Protein AF-A0A2G6KCY6-F1 (afdb_monomer_lite)

pLDDT: mean 80.81, std 12.85, range [39.5, 96.88]

Structure (mmCIF, N/CA/C/O backbone):
data_AF-A0A2G6KCY6-F1
#
_entry.id   AF-A0A2G6KCY6-F1
#
loop_
_atom_site.group_PDB
_atom_site.id
_atom_site.type_symbol
_atom_site.label_atom_id
_atom_site.label_alt_id
_atom_site.label_comp_id
_atom_site.label_asym_id
_atom_site.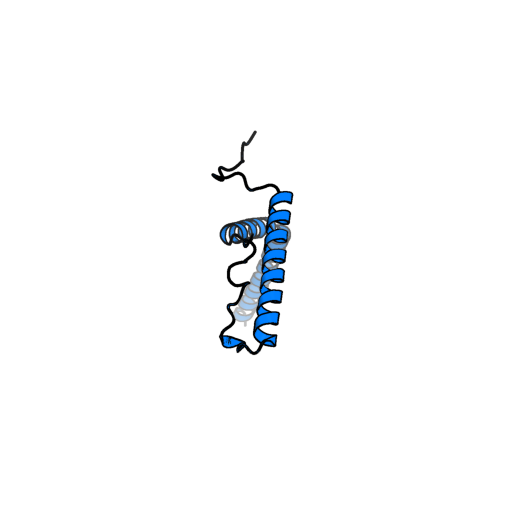label_entity_id
_atom_site.label_seq_id
_atom_site.pdbx_PDB_ins_code
_atom_site.Cartn_x
_atom_site.Cartn_y
_atom_site.Cartn_z
_atom_site.occupancy
_atom_site.B_iso_or_equiv
_atom_site.auth_seq_id
_atom_site.auth_comp_id
_atom_site.auth_asym_id
_atom_site.auth_atom_id
_atom_site.pdbx_PDB_model_num
ATOM 1 N N . MET A 1 1 ? 22.668 17.402 -17.278 1.00 39.50 1 MET A N 1
ATOM 2 C CA . MET A 1 1 ? 21.916 17.370 -16.005 1.00 39.50 1 MET A CA 1
ATOM 3 C C . MET A 1 1 ? 20.439 17.198 -16.328 1.00 39.50 1 MET A C 1
ATOM 5 O O . MET A 1 1 ? 19.920 17.968 -17.117 1.00 39.50 1 MET A O 1
ATOM 9 N N . SER A 1 2 ? 19.795 16.124 -15.861 1.00 54.50 2 SER A N 1
ATOM 10 C CA . SER A 1 2 ? 18.433 15.762 -16.294 1.00 54.50 2 SER A CA 1
ATOM 11 C C . SER A 1 2 ? 17.418 16.227 -15.254 1.00 54.50 2 SER A C 1
ATOM 13 O O . SER A 1 2 ? 17.271 15.609 -14.202 1.00 54.50 2 SER A O 1
ATOM 15 N N . GLN A 1 3 ? 16.731 17.322 -15.566 1.00 55.34 3 GLN A N 1
ATOM 16 C CA . GLN A 1 3 ? 15.653 17.902 -14.771 1.00 55.34 3 GLN A CA 1
ATOM 17 C C . GLN A 1 3 ? 14.419 16.995 -14.898 1.00 55.34 3 GLN A C 1
ATOM 19 O O . GLN A 1 3 ? 13.663 17.051 -15.862 1.00 55.34 3 GLN A O 1
ATOM 24 N N . ARG A 1 4 ? 14.277 16.053 -13.959 1.00 58.25 4 ARG A N 1
ATOM 25 C CA . ARG A 1 4 ? 13.194 15.054 -13.917 1.00 58.25 4 ARG A CA 1
ATOM 26 C C . ARG A 1 4 ? 12.300 15.260 -12.701 1.00 58.25 4 ARG A C 1
ATOM 28 O O . ARG A 1 4 ? 12.069 14.330 -11.930 1.00 58.25 4 ARG A O 1
ATOM 35 N N . HIS A 1 5 ? 11.784 16.467 -12.541 1.00 55.19 5 HIS A N 1
ATOM 36 C CA . HIS A 1 5 ? 10.713 16.752 -11.590 1.00 55.19 5 HIS A CA 1
ATOM 37 C C . HIS A 1 5 ? 9.600 17.428 -12.391 1.00 55.19 5 HIS A C 1
ATOM 39 O O . HIS A 1 5 ? 9.641 18.623 -12.629 1.00 55.19 5 HIS A O 1
ATOM 45 N N . ARG A 1 6 ? 8.835 16.633 -13.151 1.00 55.00 6 ARG A N 1
ATOM 46 C CA . ARG A 1 6 ? 7.537 16.075 -12.729 1.00 55.00 6 ARG A CA 1
ATOM 47 C C . ARG A 1 6 ? 6.607 17.181 -12.242 1.00 55.00 6 ARG A C 1
ATOM 49 O O . ARG A 1 6 ? 6.502 17.430 -11.050 1.00 55.00 6 ARG A O 1
ATOM 56 N N . THR A 1 7 ? 5.933 17.770 -13.216 1.00 49.00 7 THR A N 1
ATOM 57 C CA . THR A 1 7 ? 4.631 18.417 -13.111 1.00 49.00 7 THR A CA 1
ATOM 58 C C . THR A 1 7 ? 3.640 17.467 -12.429 1.00 49.00 7 THR A C 1
ATOM 60 O O . THR A 1 7 ? 3.047 16.591 -13.057 1.00 49.00 7 THR A O 1
ATOM 63 N N . SER A 1 8 ? 3.519 17.572 -11.111 1.00 55.59 8 SER A N 1
ATOM 64 C CA . SER A 1 8 ? 2.247 17.328 -10.441 1.00 55.59 8 SER A CA 1
ATOM 65 C C . SER A 1 8 ? 1.652 18.709 -10.201 1.00 55.59 8 SER A C 1
ATOM 67 O O . SER A 1 8 ? 2.279 19.495 -9.497 1.00 55.59 8 SER A O 1
ATOM 69 N N . ASP A 1 9 ? 0.492 19.001 -10.793 1.00 58.91 9 ASP A N 1
ATOM 70 C CA . ASP A 1 9 ? -0.212 20.301 -10.745 1.00 58.91 9 ASP A CA 1
ATOM 71 C C . ASP A 1 9 ? -0.596 20.784 -9.332 1.00 58.91 9 ASP A C 1
ATOM 73 O O . ASP A 1 9 ? -1.194 21.841 -9.165 1.00 58.91 9 ASP A O 1
ATOM 77 N N . SER A 1 10 ? -0.224 20.047 -8.284 1.00 58.28 10 SER A N 1
ATOM 78 C CA . SER A 1 10 ? -0.283 20.518 -6.908 1.00 58.28 10 SER A CA 1
ATOM 79 C C . SER A 1 10 ? 0.952 20.067 -6.121 1.00 58.28 10 SER A C 1
ATOM 81 O O . SER A 1 10 ? 1.383 18.909 -6.235 1.00 58.28 10 SER A O 1
ATOM 83 N N . PRO A 1 11 ? 1.560 20.954 -5.309 1.00 69.81 11 PRO A N 1
ATOM 84 C CA . PRO A 1 11 ? 2.552 20.530 -4.337 1.00 69.81 11 PRO A CA 1
ATOM 85 C C . PRO A 1 11 ? 1.865 19.584 -3.350 1.00 69.81 11 PRO A C 1
ATOM 87 O O . PRO A 1 11 ? 0.908 19.954 -2.674 1.00 69.81 11 PRO A O 1
ATOM 90 N N . THR A 1 12 ? 2.330 18.335 -3.272 1.00 65.44 12 THR A N 1
ATOM 91 C CA . THR A 1 12 ? 1.841 17.425 -2.234 1.00 65.44 12 THR A CA 1
ATOM 92 C C . THR A 1 12 ? 2.189 18.015 -0.869 1.00 65.44 12 THR A C 1
ATOM 94 O O . THR A 1 12 ? 3.361 18.362 -0.677 1.00 65.44 12 THR A O 1
ATOM 97 N N . PRO A 1 13 ? 1.236 18.089 0.075 1.00 75.12 13 PRO A N 1
ATOM 98 C CA . PRO A 1 13 ? 1.489 18.683 1.378 1.00 75.12 13 PRO A CA 1
ATOM 99 C C . PRO A 1 13 ? 2.627 17.947 2.104 1.00 75.12 13 PRO A C 1
ATOM 101 O O . PRO A 1 13 ? 2.816 16.732 1.915 1.00 75.12 13 PRO A O 1
ATOM 104 N N . PRO A 1 14 ? 3.423 18.652 2.926 1.00 85.12 14 PRO A N 1
ATOM 105 C CA . PRO A 1 14 ? 4.493 18.049 3.703 1.00 85.12 14 PRO A CA 1
ATOM 106 C C . PRO A 1 14 ? 3.975 16.911 4.592 1.00 85.12 14 PRO A C 1
ATOM 108 O O . PRO A 1 14 ? 2.833 16.877 5.049 1.00 85.12 14 PRO A O 1
ATOM 111 N N . LYS A 1 15 ? 4.853 15.944 4.888 1.00 80.19 15 LYS A N 1
ATOM 112 C CA . LYS A 1 15 ? 4.488 14.740 5.662 1.00 80.19 15 LYS A CA 1
ATOM 113 C C . LYS A 1 15 ? 3.898 15.054 7.041 1.00 80.19 15 LYS A C 1
ATOM 115 O O . LYS A 1 15 ? 3.155 14.230 7.566 1.00 80.19 15 LYS A O 1
ATOM 120 N N . GLN A 1 16 ? 4.277 16.181 7.642 1.00 86.31 16 GLN A N 1
ATOM 121 C CA . GLN A 1 16 ? 3.747 16.630 8.931 1.00 86.31 16 GLN A CA 1
ATOM 122 C C . GLN A 1 16 ? 2.269 17.017 8.817 1.00 86.31 16 GLN A C 1
ATOM 124 O O . GLN A 1 16 ? 1.473 16.541 9.618 1.00 86.31 16 GLN A O 1
ATOM 129 N N . GLU A 1 17 ? 1.884 17.754 7.775 1.00 83.88 17 GLU A N 1
ATOM 130 C CA . GLU A 1 17 ? 0.485 18.106 7.506 1.00 83.88 17 GLU A CA 1
ATOM 131 C C . GLU A 1 17 ? -0.368 16.869 7.224 1.00 83.88 17 GLU A C 1
ATOM 133 O O . GLU A 1 17 ? -1.438 16.718 7.801 1.00 83.88 17 GLU A O 1
ATOM 138 N N . LEU A 1 18 ? 0.139 15.913 6.436 1.00 83.31 18 LEU A N 1
ATOM 139 C CA . LEU A 1 18 ? -0.563 14.643 6.200 1.00 83.31 18 LEU A CA 1
ATOM 140 C C . LEU A 1 18 ? -0.809 13.854 7.496 1.00 83.31 18 LEU A C 1
ATOM 142 O O . LEU A 1 18 ? -1.836 13.193 7.646 1.00 83.31 18 LEU A O 1
ATOM 146 N N . ARG A 1 19 ? 0.143 13.896 8.436 1.00 86.12 19 ARG A N 1
ATOM 147 C CA . ARG A 1 19 ? -0.007 13.259 9.752 1.00 86.12 19 ARG A CA 1
ATOM 148 C C . ARG A 1 19 ? -1.007 14.009 10.624 1.00 86.12 19 ARG A C 1
ATOM 150 O O . ARG A 1 19 ? -1.815 13.351 11.271 1.00 86.12 19 ARG A O 1
ATOM 157 N N . ALA A 1 20 ? -0.962 15.340 10.622 1.00 88.75 20 ALA A N 1
ATOM 158 C CA . ALA A 1 20 ? -1.902 16.182 11.352 1.00 88.75 20 ALA A CA 1
ATOM 159 C C . ALA A 1 20 ? -3.336 15.967 10.850 1.00 88.75 20 ALA A C 1
ATOM 161 O O . ALA A 1 20 ? -4.202 15.638 11.649 1.00 88.75 20 ALA A O 1
ATOM 162 N N . GLN A 1 21 ? -3.562 16.001 9.533 1.00 85.38 21 GLN A N 1
ATOM 163 C CA . GLN A 1 21 ? -4.860 15.699 8.919 1.00 85.38 21 GLN A CA 1
ATOM 164 C C . GLN A 1 21 ? -5.364 14.307 9.313 1.00 85.38 21 GLN A C 1
ATOM 166 O O . GLN A 1 21 ? -6.496 14.154 9.760 1.00 85.38 21 GLN A O 1
ATOM 171 N N . ALA A 1 22 ? -4.512 13.280 9.222 1.00 86.88 22 ALA A N 1
ATOM 172 C CA . ALA A 1 22 ? -4.892 11.931 9.635 1.00 86.88 22 ALA A CA 1
ATOM 173 C C . ALA A 1 22 ? -5.224 11.839 11.135 1.00 86.88 22 ALA A C 1
ATOM 175 O O . ALA A 1 22 ? -6.083 11.048 11.518 1.00 86.88 22 ALA A O 1
ATOM 176 N N .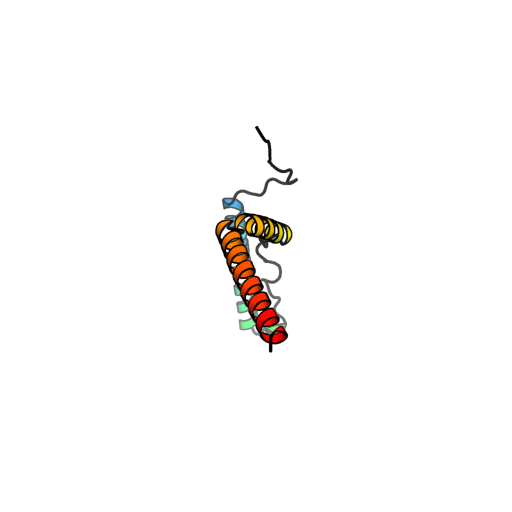 HIS A 1 23 ? -4.545 12.612 11.984 1.00 90.81 23 HIS A N 1
ATOM 177 C CA . HIS A 1 23 ? -4.831 12.674 13.413 1.00 90.81 23 HIS A CA 1
ATOM 178 C C . HIS A 1 23 ? -6.161 13.387 13.698 1.00 90.81 23 HIS A C 1
ATOM 180 O O . HIS A 1 23 ? -6.986 12.834 14.421 1.00 90.81 23 HIS A O 1
ATOM 186 N N . SER A 1 24 ? -6.406 14.544 13.076 1.00 88.12 24 SER A N 1
ATOM 187 C CA . SER A 1 24 ? -7.664 15.292 13.184 1.00 88.12 24 SER A CA 1
ATOM 188 C C . SER A 1 24 ? -8.865 14.459 12.741 1.00 88.12 24 SER A C 1
ATOM 190 O O . SER A 1 24 ? -9.874 14.424 13.440 1.00 88.12 24 SER A O 1
ATOM 192 N N . GLU A 1 25 ? -8.745 13.722 11.635 1.00 89.62 25 GLU A N 1
ATOM 193 C CA . GLU A 1 25 ? -9.819 12.843 11.166 1.00 89.62 25 GLU A CA 1
ATOM 194 C C . GLU A 1 25 ? -10.098 11.690 12.138 1.00 89.62 25 GLU A C 1
ATOM 196 O O . GLU A 1 25 ? -11.256 11.417 12.448 1.00 89.62 25 GLU A O 1
ATOM 201 N N . ARG A 1 26 ? -9.058 11.041 12.687 1.00 88.75 26 ARG A N 1
ATOM 202 C CA . ARG A 1 26 ? -9.243 10.006 13.724 1.00 88.75 26 ARG A CA 1
ATOM 203 C C . ARG A 1 26 ? -9.951 10.564 14.948 1.00 88.75 26 ARG A C 1
ATOM 205 O O . ARG A 1 26 ? -10.832 9.903 15.487 1.00 88.75 26 ARG A O 1
ATOM 212 N N . HIS A 1 27 ? -9.565 11.764 15.374 1.00 92.12 27 HIS A N 1
ATOM 213 C CA . HIS A 1 27 ? -10.185 12.419 16.514 1.00 92.12 27 HIS A CA 1
ATOM 214 C C . HIS A 1 27 ? -11.659 12.748 16.242 1.00 92.12 27 HIS A C 1
ATOM 216 O O . HIS A 1 27 ? -12.501 12.450 17.086 1.00 92.12 27 HIS A O 1
ATOM 222 N N . ARG A 1 28 ? -11.998 13.261 15.047 1.00 90.62 28 ARG A N 1
ATOM 223 C CA . ARG A 1 28 ? -13.395 13.486 14.637 1.00 90.62 28 ARG A CA 1
ATOM 224 C C . ARG A 1 28 ? -14.208 12.197 14.727 1.00 90.62 28 ARG A C 1
ATOM 226 O O . ARG A 1 28 ? -15.235 12.178 15.398 1.00 90.62 28 ARG A O 1
ATOM 233 N N . VAL A 1 29 ? -13.715 11.122 14.107 1.00 89.25 29 VAL A N 1
ATOM 234 C CA . VAL A 1 29 ? -14.388 9.813 14.109 1.00 89.25 29 VAL A CA 1
ATOM 235 C C . VAL A 1 29 ? -14.565 9.294 15.535 1.00 89.25 29 VAL A C 1
ATOM 237 O O . VAL A 1 29 ? -15.634 8.802 15.872 1.00 89.25 29 VAL A O 1
ATOM 240 N N . GLN A 1 30 ? -13.561 9.443 16.402 1.00 91.25 30 GLN A N 1
ATOM 241 C CA . GLN A 1 30 ? -13.662 9.030 17.803 1.00 91.25 30 GLN A CA 1
ATOM 242 C C . GLN A 1 30 ? -14.752 9.801 18.562 1.00 91.25 30 GLN A C 1
ATOM 244 O O . GLN A 1 30 ? -15.529 9.198 19.299 1.00 91.25 30 GLN A O 1
ATOM 249 N N . VAL A 1 31 ? -14.832 11.122 18.385 1.00 92.25 31 VAL A N 1
ATOM 250 C CA . VAL A 1 31 ? -15.879 11.942 19.015 1.00 92.25 31 VAL A CA 1
ATOM 251 C C . VAL A 1 31 ? -17.263 11.548 18.499 1.00 92.25 31 VAL A C 1
ATOM 253 O O . VAL A 1 31 ? -18.197 11.430 19.290 1.00 92.25 31 VAL A O 1
ATOM 256 N N . GLU A 1 32 ? -17.407 11.320 17.195 1.00 90.50 32 GLU A N 1
ATOM 257 C CA . GLU A 1 32 ? -18.674 10.885 16.601 1.00 90.50 32 GLU A CA 1
ATOM 258 C C . GLU A 1 32 ? -19.088 9.485 17.077 1.00 90.50 32 GLU A C 1
ATOM 260 O O . GLU A 1 32 ? -20.255 9.284 17.402 1.00 90.50 32 GLU A O 1
ATOM 265 N N . LEU A 1 33 ? -18.144 8.549 17.225 1.00 90.31 33 LEU A N 1
ATOM 266 C CA . LEU A 1 33 ? -18.407 7.226 17.803 1.00 90.31 33 LEU A CA 1
ATOM 267 C C . LEU A 1 33 ? -18.867 7.308 19.262 1.00 90.31 33 LEU A C 1
ATOM 269 O O . LEU A 1 33 ? -19.796 6.607 19.649 1.00 90.31 33 LEU A O 1
ATOM 273 N N . ASN A 1 34 ? -18.265 8.186 20.067 1.00 92.06 34 ASN A N 1
ATOM 274 C CA . ASN A 1 34 ? -18.705 8.392 21.448 1.00 92.06 34 ASN A CA 1
ATOM 275 C C . ASN A 1 34 ? -20.139 8.942 21.510 1.00 92.06 34 ASN A C 1
ATOM 277 O O . ASN A 1 34 ? -20.923 8.503 22.347 1.00 92.06 34 ASN A O 1
ATOM 281 N N . LYS A 1 35 ? -20.503 9.866 20.610 1.00 90.44 35 LYS A N 1
ATOM 282 C CA . LYS A 1 35 ? -21.881 10.376 20.498 1.00 90.44 35 LYS A CA 1
ATOM 283 C C . LYS A 1 35 ? -22.855 9.277 20.072 1.00 90.44 35 LYS A C 1
ATOM 285 O O . LYS A 1 35 ? -23.907 9.134 20.681 1.00 90.44 35 LYS A O 1
ATOM 290 N N . ALA A 1 36 ? -22.487 8.477 19.073 1.00 89.56 36 ALA A N 1
ATOM 291 C CA . ALA A 1 36 ? -23.264 7.320 18.637 1.00 89.56 36 ALA A CA 1
ATOM 292 C C . ALA A 1 36 ? -23.511 6.335 19.793 1.00 89.56 36 ALA A C 1
ATOM 294 O O . ALA A 1 36 ? -24.649 5.945 20.036 1.00 89.56 36 ALA A O 1
ATOM 295 N N . ALA A 1 37 ? -22.475 6.007 20.569 1.00 91.62 37 ALA A N 1
ATOM 296 C CA . ALA A 1 37 ? -22.601 5.129 21.730 1.00 91.62 37 ALA A CA 1
ATOM 297 C C . ALA A 1 37 ? -23.554 5.694 22.800 1.00 91.62 37 ALA A C 1
ATOM 299 O O . ALA A 1 37 ? -24.330 4.943 23.391 1.00 91.62 37 ALA A O 1
ATOM 300 N N . GLN A 1 38 ? -23.527 7.012 23.031 1.00 92.56 38 GLN A N 1
ATOM 301 C CA . GLN A 1 38 ? -24.457 7.678 23.948 1.00 92.56 38 GLN A CA 1
ATOM 302 C C . GLN A 1 38 ? -25.906 7.588 23.461 1.00 92.56 38 GLN A C 1
ATOM 304 O O . GLN A 1 38 ? -26.788 7.315 24.268 1.00 92.56 38 GLN A O 1
ATOM 309 N N . LEU A 1 39 ? -26.149 7.771 22.159 1.00 90.75 39 LEU A N 1
ATOM 310 C CA . LEU A 1 39 ? -27.488 7.660 21.572 1.00 90.75 39 LEU A CA 1
ATOM 311 C C . LEU A 1 39 ? -28.048 6.238 21.698 1.00 90.75 39 LEU A C 1
ATOM 313 O O . LEU A 1 39 ? -29.180 6.075 22.143 1.00 90.75 39 LEU A O 1
ATOM 317 N N . VAL A 1 40 ? -27.240 5.217 21.396 1.00 91.19 40 VAL A N 1
ATOM 318 C CA . VAL A 1 40 ? -27.641 3.810 21.579 1.00 91.19 40 VAL A CA 1
ATOM 319 C C . VAL A 1 40 ? -27.919 3.507 23.051 1.00 91.19 40 VAL A C 1
ATOM 321 O O . VAL A 1 40 ? -28.932 2.905 23.388 1.00 91.19 40 VAL A O 1
ATOM 324 N N . SER A 1 41 ? -27.063 3.988 23.958 1.00 90.69 41 SER A N 1
ATOM 325 C CA . SER A 1 41 ? -27.268 3.802 25.402 1.00 90.69 41 SER A CA 1
ATOM 326 C C . SER A 1 41 ? -28.526 4.510 25.922 1.00 90.69 41 SER A C 1
ATOM 328 O O . SER A 1 41 ? -29.097 4.081 26.920 1.00 90.69 41 SER A O 1
ATOM 330 N N . ALA A 1 42 ? -28.970 5.577 25.251 1.00 92.06 42 ALA A N 1
ATOM 331 C CA . ALA A 1 42 ? -30.214 6.281 25.551 1.00 92.06 42 ALA A CA 1
ATOM 332 C C . ALA A 1 42 ? -31.466 5.590 24.968 1.00 92.06 42 ALA A C 1
ATOM 334 O O . ALA A 1 42 ? -32.570 6.100 25.154 1.00 92.06 42 ALA A O 1
ATOM 335 N N . GLY A 1 43 ? -31.309 4.441 24.299 1.00 90.44 43 GLY A N 1
ATOM 336 C CA . GLY A 1 43 ? -32.409 3.629 23.772 1.00 90.44 43 GLY A CA 1
ATOM 337 C C . GLY A 1 43 ? -32.689 3.809 22.279 1.00 90.44 43 GLY A C 1
ATOM 338 O O . GLY A 1 43 ? -33.737 3.369 21.820 1.00 90.44 43 GLY A O 1
ATOM 339 N N . LEU A 1 44 ? -31.793 4.455 21.522 1.00 89.50 44 LEU A N 1
ATOM 340 C CA . LEU A 1 44 ? -31.876 4.473 20.059 1.00 89.50 44 LEU A CA 1
ATOM 341 C C . LEU A 1 44 ? -31.458 3.108 19.493 1.00 89.50 44 LEU A C 1
ATOM 343 O O . LEU A 1 44 ? -30.438 2.555 19.911 1.00 89.50 44 LEU A O 1
ATOM 347 N N . GLU A 1 45 ? -32.210 2.591 18.522 1.00 87.56 45 GLU A N 1
ATOM 348 C CA . GLU A 1 45 ? -31.858 1.335 17.858 1.00 87.56 45 GLU A CA 1
ATOM 349 C C . GLU A 1 45 ? -30.528 1.476 17.095 1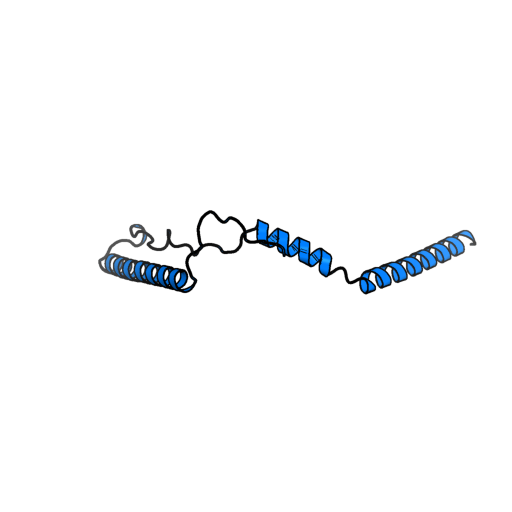.00 87.56 45 GLU A C 1
ATOM 351 O O . GLU A 1 45 ? -30.311 2.481 16.409 1.00 87.56 45 GLU A O 1
ATOM 356 N N . PRO A 1 46 ? -29.613 0.491 17.183 1.00 83.94 46 PRO A N 1
ATOM 357 C CA . PRO A 1 46 ? -28.311 0.554 16.520 1.00 83.94 46 PRO A CA 1
ATOM 358 C C . PRO A 1 46 ? -28.387 0.760 15.001 1.00 83.94 46 PRO A C 1
ATOM 360 O O . PRO A 1 46 ? -27.507 1.412 14.440 1.00 83.94 46 PRO A O 1
ATOM 363 N N . ASP A 1 47 ? -29.433 0.240 14.351 1.00 83.25 47 ASP A N 1
ATOM 364 C CA . ASP A 1 47 ? -29.636 0.337 12.899 1.00 83.25 47 ASP A CA 1
ATOM 365 C C . ASP A 1 47 ? -29.995 1.761 12.435 1.00 83.25 47 ASP A C 1
ATOM 367 O O . ASP A 1 47 ? -29.738 2.125 11.285 1.00 83.25 47 ASP A O 1
ATOM 371 N N . ASP A 1 48 ? -30.512 2.597 13.339 1.00 83.06 48 ASP A N 1
ATOM 372 C CA . ASP A 1 48 ? -30.841 4.001 13.069 1.00 83.06 48 ASP A CA 1
ATOM 373 C C . ASP A 1 48 ? -29.625 4.934 13.242 1.00 83.06 48 ASP A C 1
ATOM 375 O O . ASP A 1 48 ? -29.691 6.138 12.962 1.00 83.06 48 ASP A O 1
ATOM 379 N N . VAL A 1 49 ? -28.481 4.403 13.694 1.00 83.69 49 VAL A N 1
ATOM 380 C CA . VAL A 1 49 ? -27.265 5.184 13.938 1.00 83.69 49 VAL A CA 1
ATOM 381 C C . VAL A 1 49 ? -26.397 5.262 12.689 1.00 83.69 49 VAL A C 1
ATOM 383 O O . VAL A 1 49 ? -25.902 4.270 12.160 1.00 83.69 49 VAL A O 1
ATOM 386 N N . HIS A 1 50 ? -26.133 6.486 12.233 1.00 80.62 50 HIS A N 1
ATOM 387 C CA . HIS A 1 50 ? -25.289 6.705 11.064 1.00 80.62 50 HIS A CA 1
ATOM 388 C C . HIS A 1 50 ? -23.812 6.364 11.331 1.00 80.62 50 HIS A C 1
ATOM 390 O O . HIS A 1 50 ? -23.216 6.886 12.272 1.00 80.62 50 HIS A O 1
ATOM 396 N N . GLU A 1 51 ? -23.189 5.559 10.459 1.00 75.88 51 GLU A N 1
ATOM 397 C CA . GLU A 1 51 ? -21.769 5.195 10.552 1.00 75.88 51 GLU A CA 1
ATOM 398 C C . GLU A 1 51 ? -20.826 6.398 10.298 1.00 75.88 51 GLU A C 1
ATOM 400 O O . GLU A 1 51 ? -20.656 6.831 9.149 1.00 75.88 51 GLU A O 1
ATOM 405 N N . PRO A 1 52 ? -20.105 6.898 11.321 1.00 73.56 52 PRO A N 1
ATOM 406 C CA . PRO A 1 52 ? -19.287 8.111 11.197 1.00 73.56 52 PRO A CA 1
ATOM 407 C C . PRO A 1 52 ? -18.000 7.919 10.372 1.00 73.56 52 PRO A C 1
ATOM 409 O O . PRO A 1 52 ? -17.398 8.871 9.867 1.00 73.56 52 PRO A O 1
ATOM 412 N N . ALA A 1 53 ? -17.560 6.670 10.194 1.00 68.44 53 ALA A N 1
ATOM 413 C CA . ALA A 1 53 ? -16.290 6.343 9.548 1.00 68.44 53 ALA A CA 1
ATOM 414 C C . ALA A 1 53 ? -16.367 6.229 8.014 1.00 68.44 53 ALA A C 1
ATOM 416 O O . ALA A 1 53 ? -15.323 6.165 7.361 1.00 68.44 53 ALA A O 1
ATOM 417 N N . ASN A 1 54 ? -17.560 6.236 7.408 1.00 67.00 54 ASN A N 1
ATOM 418 C CA . ASN A 1 54 ? -17.720 5.865 5.995 1.00 67.00 54 ASN A CA 1
ATOM 419 C C . ASN A 1 54 ? -16.957 6.760 5.005 1.00 67.00 54 ASN A C 1
ATOM 421 O O . ASN A 1 54 ? -16.525 6.306 3.941 1.00 67.00 54 ASN A O 1
ATOM 425 N N . ARG A 1 55 ? -16.741 8.030 5.363 1.00 70.25 55 ARG A N 1
ATOM 426 C CA . ARG A 1 55 ? -16.039 9.008 4.517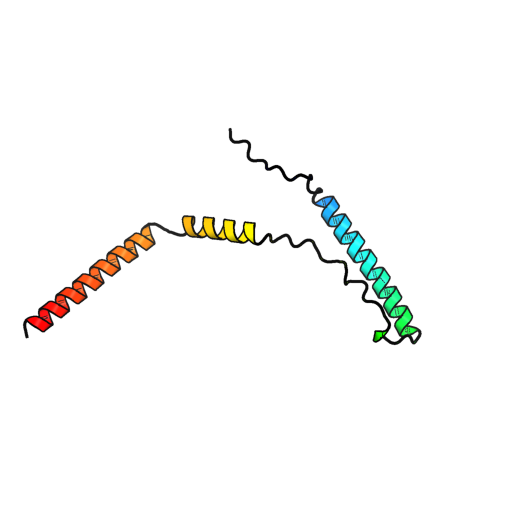 1.00 70.25 55 ARG A CA 1
ATOM 427 C C . ARG A 1 55 ? -14.534 9.069 4.762 1.00 70.25 55 ARG A C 1
ATOM 429 O O . ARG A 1 55 ? -13.811 9.593 3.916 1.00 70.25 55 ARG A O 1
ATOM 436 N N . TRP A 1 56 ? -14.035 8.534 5.877 1.00 72.00 56 TRP A N 1
ATOM 437 C CA . TRP A 1 56 ? -12.607 8.583 6.174 1.00 72.00 56 TRP A CA 1
ATOM 438 C C . TRP A 1 56 ? -11.893 7.345 5.629 1.00 72.00 56 TRP A C 1
ATOM 440 O O . TRP A 1 56 ? -11.825 6.291 6.259 1.00 72.00 56 TRP A O 1
ATOM 450 N N . ARG A 1 57 ? -11.319 7.483 4.431 1.00 69.44 57 ARG A N 1
ATOM 451 C CA . ARG A 1 57 ? -10.395 6.499 3.855 1.00 69.44 57 ARG A CA 1
ATOM 452 C C . ARG A 1 57 ? -9.025 7.151 3.696 1.00 69.44 57 ARG A C 1
ATOM 454 O O . ARG A 1 57 ? -8.927 8.165 3.004 1.00 69.44 57 ARG A O 1
ATOM 461 N N . PRO A 1 58 ? -7.952 6.597 4.293 1.00 68.62 58 PRO A N 1
ATOM 462 C CA . PRO A 1 58 ? -6.609 7.092 4.039 1.00 68.62 58 PRO A CA 1
ATOM 463 C C . PRO A 1 58 ? -6.338 7.095 2.530 1.00 68.62 58 PRO A C 1
ATOM 465 O O . PRO A 1 58 ? -6.682 6.116 1.859 1.00 68.62 58 PRO A O 1
ATOM 468 N N . PRO A 1 59 ? -5.697 8.141 1.982 1.00 67.00 59 PRO A N 1
ATOM 469 C CA . PRO A 1 59 ? -5.371 8.177 0.566 1.00 67.00 59 PRO A CA 1
ATOM 470 C C . PRO A 1 59 ? -4.532 6.947 0.207 1.00 67.00 59 PRO A C 1
ATOM 472 O O . PRO A 1 59 ? -3.447 6.708 0.754 1.00 67.00 59 PRO A O 1
ATOM 475 N N . GLN A 1 60 ? -5.054 6.128 -0.705 1.00 63.28 60 GLN A N 1
ATOM 476 C CA . GLN 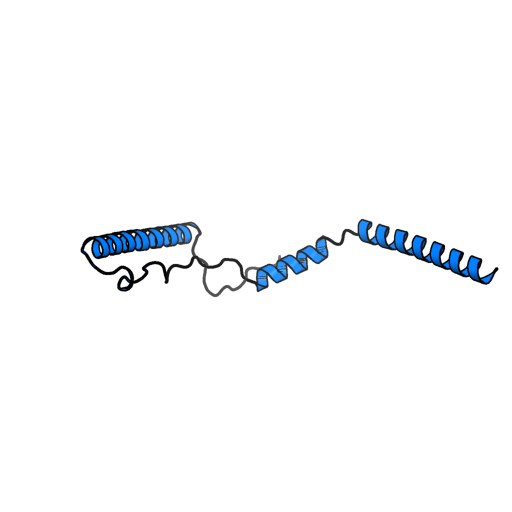A 1 60 ? -4.416 4.886 -1.112 1.00 63.28 60 GLN A CA 1
ATOM 477 C C . GLN A 1 60 ? -3.154 5.211 -1.920 1.00 63.28 60 GLN A C 1
ATOM 479 O O . GLN A 1 60 ? -3.182 5.413 -3.127 1.00 63.28 60 GLN A O 1
ATOM 484 N N . ARG A 1 61 ? -1.995 5.223 -1.252 1.00 58.97 61 ARG A N 1
ATOM 485 C CA . ARG A 1 61 ? -0.676 5.543 -1.840 1.00 58.97 61 ARG A CA 1
ATOM 486 C C . ARG A 1 61 ? -0.177 4.528 -2.894 1.00 58.97 61 ARG A C 1
ATOM 488 O O . ARG A 1 61 ? 0.945 4.635 -3.392 1.00 58.97 61 ARG A O 1
ATOM 495 N N . ARG A 1 62 ? -0.968 3.509 -3.235 1.00 61.25 62 ARG A N 1
ATOM 496 C CA . ARG A 1 62 ? -0.636 2.514 -4.264 1.00 61.25 62 ARG A CA 1
ATOM 497 C C . ARG A 1 62 ? -1.342 2.864 -5.568 1.00 61.25 62 ARG A C 1
ATOM 499 O O . ARG A 1 62 ? -2.374 2.294 -5.890 1.00 61.25 62 ARG A O 1
ATOM 506 N N . ASP A 1 63 ? -0.721 3.743 -6.342 1.00 71.69 63 ASP A N 1
ATOM 507 C CA . ASP A 1 63 ? -1.048 3.876 -7.757 1.00 71.69 63 ASP A CA 1
ATOM 508 C C . ASP A 1 63 ? -0.689 2.559 -8.477 1.00 71.69 63 ASP A C 1
ATOM 510 O O . ASP A 1 63 ? 0.473 2.121 -8.503 1.00 71.69 63 ASP A O 1
ATOM 514 N N . ALA A 1 64 ? -1.707 1.901 -9.034 1.00 75.19 64 ALA A N 1
ATOM 515 C CA . ALA A 1 64 ? -1.570 0.647 -9.762 1.00 75.19 64 ALA A CA 1
ATOM 516 C C . ALA A 1 64 ? -0.638 0.784 -10.978 1.00 75.19 64 ALA A C 1
ATOM 518 O O . ALA A 1 64 ? 0.111 -0.149 -11.285 1.00 75.19 64 ALA A O 1
ATOM 519 N N . ALA A 1 65 ? -0.616 1.945 -11.639 1.00 75.75 65 ALA A N 1
ATOM 520 C CA . ALA A 1 65 ? 0.285 2.222 -12.751 1.00 75.75 65 ALA A CA 1
ATOM 521 C C . ALA A 1 65 ? 1.744 2.288 -12.276 1.00 75.75 65 ALA A C 1
ATOM 523 O O . ALA A 1 65 ? 2.628 1.666 -12.874 1.00 75.75 65 ALA A O 1
ATOM 524 N N . VAL A 1 66 ? 2.004 2.937 -11.135 1.00 76.62 66 VAL A N 1
ATOM 525 C CA . VAL A 1 66 ? 3.343 2.984 -10.518 1.00 76.62 66 VAL A CA 1
ATOM 526 C C . VAL A 1 66 ? 3.802 1.593 -10.073 1.00 76.62 66 VAL A C 1
ATOM 528 O O . VAL A 1 66 ? 4.975 1.242 -10.243 1.00 76.62 66 VAL A O 1
ATOM 531 N N . ALA A 1 67 ? 2.899 0.769 -9.535 1.00 77.25 67 ALA A N 1
ATOM 532 C CA . ALA A 1 67 ? 3.201 -0.613 -9.168 1.00 77.25 67 ALA A CA 1
ATOM 533 C C . ALA A 1 67 ? 3.572 -1.464 -10.398 1.00 77.25 67 ALA A C 1
ATOM 535 O O . ALA A 1 67 ? 4.617 -2.126 -10.394 1.00 77.25 67 ALA A O 1
ATOM 536 N N . LYS A 1 68 ? 2.783 -1.382 -11.479 1.00 80.44 68 LYS A N 1
ATOM 537 C CA . LYS A 1 68 ? 3.064 -2.055 -12.761 1.00 80.44 68 LYS A CA 1
ATOM 538 C C . LYS A 1 68 ? 4.410 -1.608 -13.348 1.00 80.44 68 LYS A C 1
ATOM 540 O O . LYS A 1 68 ? 5.216 -2.450 -13.751 1.00 80.44 68 LYS A O 1
ATOM 545 N N . ALA A 1 69 ? 4.713 -0.309 -13.315 1.00 81.25 69 ALA A N 1
ATOM 546 C CA . ALA A 1 69 ? 5.981 0.238 -13.803 1.00 81.25 69 ALA A CA 1
ATOM 547 C C . ALA A 1 69 ? 7.199 -0.260 -12.998 1.00 81.25 69 ALA A C 1
ATOM 549 O O . ALA A 1 69 ? 8.229 -0.631 -13.575 1.00 81.25 69 ALA A O 1
ATOM 550 N N . LYS A 1 70 ? 7.094 -0.327 -11.662 1.00 81.19 70 LYS A N 1
ATOM 551 C CA . LYS A 1 70 ? 8.150 -0.890 -10.800 1.00 81.19 70 LYS A CA 1
ATOM 552 C C . LYS A 1 70 ? 8.382 -2.374 -11.083 1.00 81.19 70 LYS A C 1
ATOM 554 O O . LYS A 1 70 ? 9.536 -2.785 -11.218 1.00 81.19 70 LYS A O 1
ATOM 559 N N . LEU A 1 71 ? 7.309 -3.149 -11.239 1.00 81.38 71 LEU A N 1
ATOM 560 C CA . LEU A 1 71 ? 7.386 -4.570 -11.576 1.00 81.38 71 LEU A CA 1
ATOM 561 C C . LEU A 1 71 ? 8.079 -4.791 -12.930 1.00 81.38 71 LEU A C 1
ATOM 563 O O . LEU A 1 71 ? 8.977 -5.628 -13.039 1.00 81.38 71 LEU A O 1
ATOM 567 N N . ALA A 1 72 ? 7.731 -4.000 -13.950 1.00 79.31 72 ALA A N 1
ATOM 568 C CA . ALA A 1 72 ? 8.379 -4.058 -15.260 1.00 79.31 72 ALA A CA 1
ATOM 569 C C . ALA A 1 72 ? 9.893 -3.775 -15.171 1.00 79.31 72 ALA A C 1
ATOM 571 O O . ALA A 1 72 ? 10.705 -4.500 -15.755 1.00 79.31 72 ALA A O 1
ATOM 572 N N . LYS A 1 73 ? 10.301 -2.772 -14.380 1.00 78.75 73 LYS A N 1
ATOM 573 C C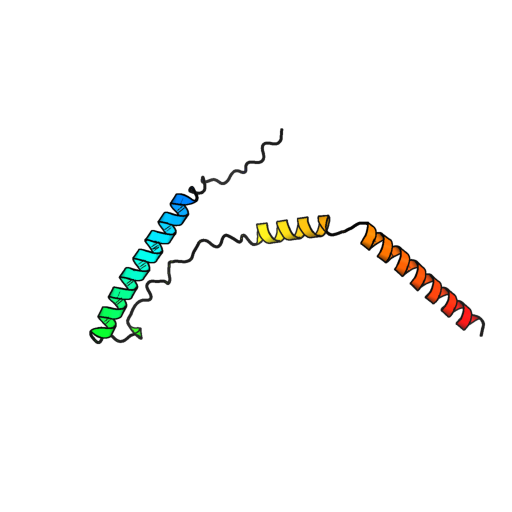A . LYS A 1 73 ? 11.719 -2.440 -14.148 1.00 78.75 73 LYS A CA 1
ATOM 574 C C . LYS A 1 73 ? 12.465 -3.549 -13.395 1.00 78.75 73 LYS A C 1
ATOM 576 O O . LYS A 1 73 ? 13.614 -3.849 -13.721 1.00 78.75 73 LYS A O 1
ATOM 581 N N . GLN A 1 74 ? 11.817 -4.185 -12.420 1.00 76.50 74 GLN A N 1
ATOM 582 C CA . GLN A 1 74 ? 12.388 -5.292 -11.651 1.00 76.50 74 GLN A CA 1
ATOM 583 C C . GLN A 1 74 ? 12.606 -6.541 -12.514 1.00 76.50 74 GLN A C 1
ATOM 585 O O . GLN A 1 74 ? 13.678 -7.141 -12.445 1.00 76.50 74 GLN A O 1
ATOM 590 N N . LYS A 1 75 ? 11.653 -6.893 -13.391 1.00 68.81 75 LYS A N 1
ATOM 591 C CA . LYS A 1 75 ? 11.798 -8.011 -14.345 1.00 68.81 75 LYS A CA 1
ATOM 592 C C . LYS A 1 75 ? 13.023 -7.846 -15.253 1.00 68.81 75 LYS A C 1
ATOM 594 O O . LYS A 1 75 ? 13.716 -8.825 -15.519 1.00 68.81 75 LYS A O 1
ATOM 599 N N . ARG A 1 76 ? 13.338 -6.614 -15.675 1.00 66.50 76 ARG A N 1
ATOM 600 C CA . ARG A 1 76 ? 14.548 -6.317 -16.466 1.00 66.50 76 ARG A CA 1
ATOM 601 C C . ARG A 1 76 ? 15.837 -6.519 -15.661 1.00 66.50 76 ARG A C 1
ATOM 603 O O . ARG A 1 76 ? 16.766 -7.132 -16.172 1.00 66.50 76 ARG A O 1
ATOM 610 N N . ARG A 1 77 ? 15.882 -6.070 -14.400 1.00 65.75 77 ARG A N 1
ATOM 611 C CA . ARG A 1 77 ? 17.062 -6.226 -13.520 1.00 65.75 77 ARG A CA 1
ATOM 612 C C . ARG A 1 77 ? 17.287 -7.662 -13.038 1.00 65.75 77 ARG A C 1
ATOM 614 O O . ARG A 1 77 ? 18.427 -8.083 -12.882 1.00 65.75 77 ARG A O 1
ATOM 621 N N . ASN A 1 78 ? 16.217 -8.427 -12.827 1.00 64.88 78 ASN A N 1
ATOM 622 C CA . ASN A 1 78 ? 16.298 -9.786 -12.286 1.00 64.88 78 ASN A CA 1
ATOM 623 C C . ASN A 1 78 ? 16.643 -10.862 -13.328 1.00 64.88 78 ASN A C 1
ATOM 625 O O . ASN A 1 78 ? 16.827 -12.025 -12.959 1.00 64.88 78 ASN A O 1
ATOM 629 N N . ARG A 1 79 ? 16.811 -10.507 -14.610 1.00 69.94 79 ARG A N 1
ATOM 630 C CA . ARG A 1 79 ? 17.433 -11.394 -15.606 1.00 69.94 79 ARG A CA 1
ATOM 631 C C . ARG A 1 79 ? 18.939 -11.463 -15.356 1.00 69.94 79 ARG A C 1
ATOM 633 O O . ARG A 1 79 ? 19.737 -10.907 -16.102 1.00 69.94 79 ARG A O 1
ATOM 640 N N . ARG A 1 80 ? 19.341 -12.169 -14.295 1.00 80.94 80 ARG A N 1
ATOM 641 C CA . ARG A 1 80 ? 20.756 -12.453 -14.031 1.00 80.94 80 ARG A CA 1
ATOM 642 C C . ARG A 1 80 ? 21.314 -13.260 -15.206 1.00 80.94 80 ARG A C 1
ATOM 644 O O . ARG A 1 80 ? 20.896 -14.398 -15.438 1.00 80.94 80 ARG A O 1
ATOM 651 N N . HIS A 1 81 ? 22.235 -12.660 -15.959 1.00 85.62 81 HIS A N 1
ATOM 652 C CA . HIS A 1 81 ? 22.778 -13.225 -17.197 1.00 85.62 81 HIS A CA 1
ATOM 653 C C . HIS A 1 81 ? 23.317 -14.653 -17.003 1.00 85.62 81 HIS A C 1
ATOM 655 O O . HIS A 1 81 ? 23.019 -15.535 -17.809 1.00 85.62 81 HIS A O 1
ATOM 661 N N . TRP A 1 82 ? 24.000 -14.926 -15.885 1.00 88.81 82 TRP A N 1
ATOM 662 C CA . TRP A 1 82 ? 24.531 -16.257 -15.569 1.00 88.81 82 TRP A CA 1
ATOM 663 C C . TRP A 1 82 ? 23.445 -17.340 -15.466 1.00 88.81 82 TRP A C 1
ATOM 665 O O . TRP A 1 82 ? 23.669 -18.466 -15.904 1.00 88.81 82 TRP A O 1
ATOM 675 N N . LYS A 1 83 ? 22.241 -17.009 -14.973 1.00 88.12 83 LYS A N 1
ATOM 676 C CA . LYS A 1 83 ? 21.117 -17.957 -14.879 1.00 88.12 83 LYS A CA 1
ATOM 677 C C . LYS A 1 83 ? 20.582 -18.300 -16.269 1.00 88.12 83 LYS A C 1
ATOM 679 O O . LYS A 1 83 ? 20.313 -19.462 -16.558 1.00 88.12 83 LYS A O 1
ATOM 684 N N . THR A 1 84 ? 20.513 -17.297 -17.149 1.00 87.31 84 THR A N 1
ATOM 685 C CA . THR A 1 84 ? 20.153 -17.480 -18.566 1.00 87.31 84 THR A CA 1
ATOM 686 C C . THR A 1 84 ? 21.211 -18.316 -19.295 1.00 87.31 84 THR A C 1
ATOM 688 O O . THR A 1 84 ? 20.862 -19.241 -20.024 1.00 87.31 84 THR A O 1
ATOM 691 N N . LYS A 1 85 ? 22.504 -18.055 -19.054 1.00 93.56 85 LYS A N 1
ATOM 692 C CA . LYS A 1 85 ? 23.624 -18.835 -19.606 1.00 93.56 85 LYS A CA 1
ATOM 693 C C . LYS A 1 85 ? 23.588 -20.293 -19.129 1.00 93.56 85 LYS A C 1
ATOM 695 O O . LYS A 1 85 ? 23.685 -21.198 -19.951 1.00 93.56 85 LYS A O 1
ATOM 700 N N . MET A 1 86 ? 23.373 -20.535 -17.833 1.00 94.44 86 MET A N 1
ATOM 701 C CA . MET A 1 86 ? 23.198 -21.887 -17.282 1.00 94.44 86 MET A CA 1
ATOM 702 C C . MET A 1 86 ? 21.972 -22.603 -17.849 1.00 94.44 86 MET A C 1
ATOM 704 O O . MET A 1 86 ? 22.014 -23.815 -18.046 1.00 94.44 86 MET A O 1
ATOM 708 N N . TRP A 1 87 ? 20.868 -21.889 -18.076 1.00 93.19 87 TRP A N 1
ATOM 709 C CA . TRP A 1 87 ? 19.691 -22.469 -18.720 1.00 93.19 87 TRP A CA 1
ATOM 710 C C . TRP A 1 87 ? 20.006 -22.901 -20.154 1.00 93.19 87 TRP A C 1
ATOM 712 O O . TRP A 1 87 ? 19.766 -24.057 -20.482 1.00 93.19 87 TRP A O 1
ATOM 722 N N . LYS A 1 88 ? 20.639 -22.035 -20.962 1.00 95.25 88 LYS A N 1
ATOM 723 C CA . LYS A 1 88 ? 21.074 -22.379 -22.326 1.00 95.25 88 LYS A CA 1
ATOM 724 C C . LYS A 1 88 ? 21.996 -23.601 -22.343 1.00 95.25 88 LYS A C 1
ATOM 726 O O . LYS A 1 88 ? 21.705 -24.543 -23.067 1.00 95.25 88 LYS A O 1
ATOM 731 N N . ARG A 1 89 ? 23.028 -23.633 -21.486 1.00 94.75 89 ARG A N 1
ATOM 732 C CA . ARG A 1 89 ? 23.943 -24.786 -21.358 1.00 94.75 89 ARG A CA 1
ATOM 733 C C . ARG A 1 89 ? 23.194 -26.089 -21.064 1.00 94.75 89 ARG A C 1
ATOM 735 O O . ARG A 1 89 ? 23.395 -27.078 -21.756 1.00 94.75 89 ARG A O 1
ATOM 742 N N . ARG A 1 90 ? 22.287 -26.082 -20.078 1.00 96.19 90 ARG A N 1
ATOM 743 C CA . ARG A 1 90 ? 21.467 -27.260 -19.741 1.00 96.19 90 ARG A CA 1
ATOM 744 C C . ARG A 1 90 ? 20.556 -27.682 -20.892 1.00 96.19 90 ARG A C 1
ATOM 746 O O . ARG A 1 90 ? 20.387 -28.870 -21.121 1.00 96.19 90 ARG A O 1
ATOM 753 N N . THR A 1 91 ? 19.970 -26.729 -21.612 1.00 96.69 91 THR A N 1
ATOM 754 C CA . THR A 1 91 ? 19.116 -27.020 -22.769 1.00 96.69 91 THR A CA 1
ATOM 755 C C . THR A 1 91 ? 19.901 -27.662 -23.907 1.00 96.69 91 THR A C 1
ATOM 757 O O . THR A 1 91 ? 19.408 -28.629 -24.475 1.00 96.69 91 THR A O 1
ATOM 760 N N . THR A 1 92 ? 21.121 -27.202 -24.194 1.00 96.50 92 THR A N 1
ATOM 761 C CA . THR A 1 92 ? 22.002 -27.848 -25.179 1.00 96.50 92 THR A CA 1
ATOM 762 C C . THR A 1 92 ? 22.296 -29.295 -24.793 1.00 96.50 92 THR A C 1
ATOM 764 O O . THR A 1 92 ? 22.076 -30.181 -25.605 1.00 96.50 92 THR A O 1
ATOM 767 N N . VAL A 1 93 ? 22.678 -29.553 -23.536 1.00 96.88 93 VAL A N 1
ATOM 768 C CA . VAL A 1 93 ? 22.937 -30.923 -23.052 1.00 96.88 93 VAL A CA 1
ATOM 769 C C . VAL A 1 93 ? 21.699 -31.814 -23.177 1.00 96.88 93 VAL A C 1
ATOM 771 O O . VAL A 1 93 ? 21.812 -32.959 -23.594 1.00 96.88 93 VAL A O 1
ATOM 774 N N . ARG A 1 94 ? 20.503 -31.306 -22.847 1.00 96.12 94 ARG A N 1
ATOM 775 C CA . ARG A 1 94 ? 19.259 -32.080 -23.011 1.00 96.12 94 ARG A CA 1
ATOM 776 C C . ARG A 1 94 ? 18.960 -32.402 -24.472 1.00 96.12 94 ARG A C 1
ATOM 778 O O . ARG A 1 94 ? 18.530 -33.509 -24.752 1.00 96.12 94 ARG A O 1
ATOM 785 N N . ARG A 1 95 ? 19.171 -31.444 -25.380 1.00 95.25 95 ARG A N 1
ATOM 786 C CA . ARG A 1 95 ? 18.980 -31.656 -26.821 1.00 95.25 95 ARG A CA 1
ATOM 787 C C . ARG A 1 95 ? 19.966 -32.677 -27.371 1.00 95.25 95 ARG A C 1
ATOM 789 O O . ARG A 1 95 ? 19.538 -33.529 -28.129 1.00 95.25 95 ARG A O 1
ATOM 796 N N . GLN A 1 96 ? 21.228 -32.616 -26.942 1.00 94.50 96 GLN A N 1
ATOM 797 C CA . GLN A 1 96 ? 22.238 -33.596 -27.330 1.00 94.50 96 GLN A CA 1
ATOM 798 C C . GLN A 1 96 ? 21.816 -34.997 -26.893 1.00 94.50 96 GLN A C 1
ATOM 800 O O . GLN A 1 96 ? 21.629 -35.852 -27.738 1.00 94.50 96 GLN A O 1
ATOM 805 N N . LYS A 1 97 ? 21.499 -35.181 -25.604 1.00 95.00 97 LYS A N 1
ATOM 806 C CA . LYS A 1 97 ? 21.015 -36.470 -25.088 1.00 95.00 97 LYS A CA 1
ATOM 807 C C . LYS A 1 97 ? 19.781 -36.994 -25.822 1.00 95.00 97 LYS A C 1
ATOM 809 O O . LYS A 1 97 ? 19.649 -38.195 -26.003 1.00 95.00 97 LYS A O 1
ATOM 814 N N . PHE A 1 98 ? 18.858 -36.105 -26.193 1.00 95.69 98 PHE A N 1
ATOM 815 C CA . PHE A 1 98 ? 17.679 -36.487 -26.967 1.00 95.69 98 PHE A CA 1
ATOM 816 C C . PHE A 1 98 ? 18.055 -36.933 -28.386 1.00 95.69 98 PHE A C 1
ATOM 818 O O . PHE A 1 98 ? 17.546 -37.947 -28.840 1.00 95.69 98 PHE A O 1
ATOM 825 N N . SER A 1 99 ? 18.963 -36.211 -29.051 1.00 93.19 99 SER A N 1
ATOM 826 C CA . SER A 1 99 ? 19.491 -36.578 -30.371 1.00 93.19 99 SER A CA 1
ATOM 827 C C . SER A 1 99 ? 20.217 -37.920 -30.331 1.00 93.19 99 SER A C 1
ATOM 829 O O . SER A 1 99 ? 19.905 -38.786 -31.137 1.00 93.19 99 SER A O 1
ATOM 831 N N . ASP A 1 100 ? 21.113 -38.109 -29.357 1.00 92.81 100 ASP A N 1
ATOM 832 C CA . ASP A 1 100 ? 21.875 -39.348 -29.167 1.00 92.81 100 ASP A CA 1
ATOM 833 C C . ASP A 1 100 ? 20.923 -40.543 -28.972 1.00 92.81 100 ASP A C 1
ATOM 835 O O . ASP A 1 100 ? 21.115 -41.611 -29.543 1.00 92.81 100 ASP A O 1
ATOM 839 N N . TRP A 1 101 ? 19.849 -40.350 -28.200 1.00 93.06 101 TRP A N 1
ATOM 840 C CA . TRP A 1 101 ? 18.841 -41.384 -27.973 1.00 93.06 101 TRP A CA 1
ATOM 841 C C . TRP A 1 101 ? 17.984 -41.686 -29.210 1.00 93.06 101 TRP A C 1
ATOM 843 O O . TRP A 1 101 ? 17.645 -42.842 -29.462 1.00 93.06 101 TRP A O 1
ATOM 853 N N . ASP A 1 102 ? 17.624 -40.666 -29.991 1.00 92.00 102 ASP A N 1
ATOM 854 C CA . ASP A 1 102 ? 16.904 -40.855 -31.255 1.00 92.00 102 ASP A CA 1
ATOM 855 C C . ASP A 1 102 ? 17.769 -41.554 -32.313 1.00 92.00 102 ASP A C 1
ATOM 857 O O . ASP A 1 102 ? 17.249 -42.347 -33.101 1.00 92.00 102 ASP A O 1
ATOM 861 N N . GLU A 1 103 ? 19.074 -41.283 -32.333 1.00 88.00 103 GLU A N 1
ATOM 862 C CA . GLU A 1 103 ? 20.043 -41.996 -33.169 1.00 88.00 103 GLU A CA 1
ATOM 863 C C . GLU A 1 103 ? 20.199 -43.455 -32.729 1.00 88.00 103 GLU A C 1
ATOM 865 O O . GLU A 1 103 ? 20.098 -44.349 -33.569 1.00 88.00 103 GLU A O 1
ATOM 870 N N . GLU A 1 104 ? 20.341 -43.722 -31.424 1.00 89.69 104 GLU A N 1
ATOM 871 C CA . GLU A 1 104 ? 20.397 -45.092 -30.891 1.00 89.69 104 GLU A CA 1
ATOM 872 C C . GLU A 1 104 ? 19.134 -45.887 -31.251 1.00 89.69 104 GLU A C 1
ATOM 874 O O . GLU A 1 104 ? 19.222 -47.049 -31.647 1.00 89.69 104 GLU A O 1
ATOM 879 N N . ARG A 1 105 ? 17.953 -45.260 -31.170 1.00 87.50 105 ARG A N 1
ATOM 880 C CA . ARG A 1 105 ? 16.697 -45.899 -31.575 1.00 87.50 105 ARG A CA 1
ATOM 881 C C . ARG A 1 105 ? 16.660 -46.216 -33.070 1.00 87.50 105 ARG A C 1
ATOM 883 O O . ARG A 1 105 ? 16.143 -47.265 -33.427 1.00 87.50 105 ARG A O 1
ATOM 890 N N . ARG A 1 106 ? 17.156 -45.327 -33.937 1.00 83.88 106 ARG A N 1
ATOM 891 C CA . ARG A 1 106 ? 17.179 -45.556 -35.395 1.00 83.88 106 ARG A CA 1
ATOM 892 C C . ARG A 1 106 ? 18.180 -46.625 -35.828 1.00 83.88 106 ARG A C 1
ATOM 894 O O . ARG A 1 106 ? 18.024 -47.167 -36.914 1.00 83.88 106 ARG A O 1
ATOM 901 N N . SER A 1 107 ? 19.214 -46.874 -35.027 1.00 75.31 107 SER A N 1
ATOM 902 C CA . SER A 1 107 ? 20.251 -47.869 -35.319 1.00 75.31 107 SER A CA 1
ATOM 903 C C . SER A 1 107 ? 19.918 -49.286 -34.822 1.00 75.31 107 SER A C 1
ATOM 905 O O . SER A 1 107 ? 20.715 -50.196 -35.060 1.00 75.31 107 SER A O 1
ATOM 907 N N . ARG A 1 108 ? 18.800 -49.474 -34.112 1.00 67.62 108 ARG A N 1
ATOM 908 C CA . ARG A 1 108 ? 18.245 -50.784 -33.740 1.00 67.62 108 ARG A CA 1
ATOM 909 C C . ARG A 1 108 ? 17.179 -51.203 -34.740 1.00 67.62 108 ARG A C 1
ATOM 911 O O . ARG A 1 108 ? 17.096 -52.423 -34.987 1.00 67.62 108 ARG A O 1
#

Foldseek 3Di:
DDPPDDDPVDDDDDPVVLVVVVVVLVVQQVVLVVVLVVCVVVPDDNVPRDRSCPPDDRPPPDDVVVVVVVVVVVVVVPVPVVVVVVVVVVVVVVVVVVVVVVVVVVVD

Secondary structure (DSSP, 8-state):
--------SSPPPPHHHHHHHHHHHHHHHHHHHHHHHHHHHTT--GGGS--TTTT--------HHHHHHHHHHHHHHT--HHHHHHHHHHHHHHHHHHHHHHHHHHT-

Sequence (108 aa):
MSQRHRTSDSPTPPKQELRAQAHSERHRVQVELNKAAQLVSAGLEPDDVHEPANRWRPPQRRDAAVAKAKLAKQKRRNRRHWKTKMWKRRTTVRRQKFSDWDEERRSR

Radius of gyration: 31.13 Å; chains: 1; bounding box: 57×71×61 Å

Organism: NCBI:txid467094